Protein AF-A0A2G8LGK3-F1 (afdb_monomer_lite)

Secondary structure (DSSP, 8-state):
--HHHHHHHHHTT-TT-SSS--HHHHHHHHHHHHHHHHT-HHHHHHHTHHHHHHHH-SS--SEEEHHHHHHHGGGTT--THHHHHHHHHH--SSSSEEEHHHHHHHHHHHHHHHHHHHHHHHHHHHHHHHHHHHHHHHHHHHHHHHHHHHS-GGGTHHHHTS--

InterPro domains:
  IPR002048 EF-hand domain [PF00036] (6-26)
  IPR002048 EF-hand domain [PF13499] (50-104)
  IPR002048 EF-hand domain [PS50222] (1-36)
  IPR002048 EF-hand domain [PS50222] (78-113)
  IPR002048 EF-hand domain [SM00054] (5-33)
  IPR002048 EF-hand domain [SM00054] (48-76)
  IPR002048 EF-hand domain [SM00054] (82-110)
  IPR011992 EF-hand domain pair [SSF47473] (4-108)
  IPR018247 EF-Hand 1, calcium-binding site [PS00018] (14-26)
  IPR018247 EF-Hand 1, calcium-binding site [PS00018] (91-103)
  IPR042798 EF-hand calcium-binding domain-containing protein 9 [PTHR47065] (3-144)

Sequence (164 aa):
MSTIQIYKVFDMLDVDGSGKIDFDEFYLLACILVSLKDKEEKQFIYRHSRTVFELLDEDGSQSISASEFSAFGFLFNFHGDAVHQIFKDFDISGDQELDYKEFKMFAMACIDRQNDIDRRKRDKLERSRRQREEKQGRKEVKRLKKIDSSRNWNSLRDVTCNIL

Radius of gyration: 30.24 Å; chains: 1; bounding box: 51×35×101 Å

Structure (mmCIF, N/CA/C/O backbone):
data_AF-A0A2G8LGK3-F1
#
_entry.id   AF-A0A2G8LGK3-F1
#
loop_
_atom_site.group_PDB
_atom_site.id
_atom_site.type_symbol
_atom_site.label_atom_id
_atom_site.label_alt_id
_atom_site.label_comp_id
_atom_site.label_asym_id
_atom_site.label_entity_id
_atom_site.label_seq_id
_atom_site.pdbx_PDB_ins_code
_atom_site.Cartn_x
_atom_site.Cartn_y
_atom_site.Cartn_z
_atom_site.occupancy
_atom_site.B_iso_or_equiv
_atom_site.auth_seq_id
_atom_site.auth_comp_id
_atom_site.auth_asym_id
_atom_site.auth_atom_id
_atom_site.pdbx_PDB_model_num
ATOM 1 N N . MET A 1 1 ? -5.411 -23.179 4.099 1.00 51.38 1 MET A N 1
ATOM 2 C CA . MET A 1 1 ? -5.825 -22.204 5.124 1.00 51.38 1 MET A CA 1
ATOM 3 C C . MET A 1 1 ? -6.240 -22.981 6.355 1.00 51.38 1 MET A C 1
ATOM 5 O O . MET A 1 1 ? -6.997 -23.933 6.201 1.00 51.38 1 MET A O 1
ATOM 9 N N . SER A 1 2 ? -5.676 -22.680 7.526 1.00 62.34 2 SER A N 1
ATOM 10 C CA . SER A 1 2 ? -6.118 -23.319 8.775 1.00 62.34 2 SER A CA 1
ATOM 11 C C . SER A 1 2 ? -7.440 -22.691 9.221 1.00 62.34 2 SER A C 1
ATOM 13 O O . SER A 1 2 ? -7.697 -21.527 8.928 1.00 62.34 2 SER A O 1
ATOM 15 N N . THR A 1 3 ? -8.288 -23.433 9.929 1.00 66.50 3 THR A N 1
ATOM 16 C CA . THR A 1 3 ? -9.593 -22.954 10.430 1.00 66.50 3 THR A CA 1
ATOM 17 C C . THR A 1 3 ? -9.473 -21.655 11.234 1.00 66.50 3 THR A C 1
ATOM 19 O O . THR A 1 3 ? -10.341 -20.798 11.158 1.00 66.50 3 THR A O 1
ATOM 22 N N . ILE A 1 4 ? -8.345 -21.467 11.925 1.00 68.38 4 ILE A N 1
ATOM 23 C CA . ILE A 1 4 ? -8.010 -20.261 12.697 1.00 68.38 4 ILE A CA 1
ATOM 24 C C . ILE A 1 4 ? -7.876 -19.022 11.799 1.00 68.38 4 ILE A C 1
ATOM 26 O O . ILE A 1 4 ? -8.247 -17.930 12.206 1.00 68.38 4 ILE A O 1
ATOM 30 N N . GLN A 1 5 ? -7.359 -19.174 10.576 1.00 66.56 5 GLN A N 1
ATOM 31 C CA . GLN A 1 5 ? -7.250 -18.058 9.631 1.00 66.56 5 GLN A CA 1
ATOM 32 C C . GLN A 1 5 ? -8.619 -17.630 9.102 1.00 66.56 5 GLN A C 1
ATOM 34 O O . GLN A 1 5 ? -8.819 -16.452 8.855 1.00 66.56 5 GLN A O 1
ATOM 39 N N . ILE A 1 6 ? -9.557 -18.570 8.949 1.00 73.62 6 ILE A N 1
ATOM 40 C CA . ILE A 1 6 ? -10.908 -18.271 8.458 1.00 73.62 6 ILE A CA 1
ATOM 41 C C . ILE A 1 6 ? -11.691 -17.472 9.498 1.00 73.62 6 ILE A C 1
ATOM 43 O O . ILE A 1 6 ? -12.271 -16.458 9.137 1.00 73.62 6 ILE A O 1
ATOM 47 N N . TYR A 1 7 ? -11.666 -17.887 10.770 1.00 80.88 7 TYR A N 1
ATOM 48 C CA . TYR A 1 7 ? -12.346 -17.142 11.837 1.00 80.88 7 TYR A CA 1
ATOM 49 C C . TYR A 1 7 ? -11.748 -15.753 12.034 1.00 80.88 7 TYR A C 1
ATOM 51 O O . TYR A 1 7 ? -12.490 -14.792 12.074 1.00 80.88 7 TYR A O 1
ATOM 59 N N . LYS A 1 8 ? -10.418 -15.619 11.993 1.00 74.44 8 LYS A N 1
ATOM 60 C CA . LYS A 1 8 ? -9.777 -14.299 12.031 1.00 74.44 8 LYS A CA 1
ATOM 61 C C . LYS A 1 8 ? -10.240 -13.381 10.903 1.00 74.44 8 LYS A C 1
ATOM 63 O O . LYS A 1 8 ? -10.553 -12.235 11.155 1.00 74.44 8 LYS A O 1
ATOM 68 N N . VAL A 1 9 ? -10.286 -13.880 9.667 1.00 74.88 9 VAL A N 1
ATOM 69 C CA . VAL A 1 9 ? -10.772 -13.086 8.525 1.00 74.88 9 VAL A CA 1
ATOM 70 C C . VAL A 1 9 ? -12.256 -12.754 8.674 1.00 74.88 9 VAL A C 1
ATOM 72 O O . VAL A 1 9 ? -12.678 -11.700 8.229 1.00 74.88 9 VAL A O 1
ATOM 75 N N . PHE A 1 10 ? -13.045 -13.653 9.259 1.00 82.75 10 PHE A N 1
ATOM 76 C CA . PHE A 1 10 ? -14.459 -13.412 9.514 1.00 82.75 10 PHE A CA 1
ATOM 77 C C . PHE A 1 10 ? -14.651 -12.306 10.553 1.00 82.75 10 PHE A C 1
ATOM 79 O O . PHE A 1 10 ? -15.315 -11.327 10.249 1.00 82.75 10 PHE A O 1
ATOM 86 N N . ASP A 1 11 ? -14.010 -12.430 11.716 1.00 81.50 11 ASP A N 1
ATOM 87 C CA . ASP A 1 11 ? -14.103 -11.459 12.811 1.00 81.50 11 ASP A CA 1
ATOM 88 C C . ASP A 1 11 ? -13.613 -10.072 12.355 1.00 81.50 11 ASP A C 1
ATOM 90 O O . ASP A 1 11 ? -14.206 -9.060 12.690 1.00 81.50 11 ASP A O 1
ATOM 94 N N . MET A 1 12 ? -12.594 -10.025 11.488 1.00 74.31 12 MET A N 1
ATOM 95 C CA . MET A 1 12 ? -12.112 -8.786 10.856 1.00 74.31 12 MET A CA 1
ATOM 96 C C . MET A 1 12 ? -13.130 -8.099 9.937 1.00 74.31 12 MET A C 1
ATOM 98 O O . MET A 1 12 ? -12.975 -6.921 9.633 1.00 74.31 12 MET A O 1
ATOM 102 N N . LEU A 1 13 ? -14.076 -8.846 9.372 1.00 78.19 13 LEU A N 1
ATOM 103 C CA . LEU A 1 13 ? -15.046 -8.327 8.406 1.00 78.19 13 LEU A CA 1
ATOM 104 C C . LEU A 1 13 ? -16.412 -8.072 9.035 1.00 78.19 13 LEU A C 1
ATOM 106 O O . LEU A 1 13 ? -17.175 -7.300 8.469 1.00 78.19 13 LEU A O 1
ATOM 110 N N . ASP A 1 14 ? -16.693 -8.718 10.164 1.00 85.69 14 ASP A N 1
ATOM 111 C CA . ASP A 1 14 ? -17.848 -8.504 11.037 1.00 85.69 14 ASP A CA 1
ATOM 112 C C . ASP A 1 14 ? -17.597 -7.243 11.880 1.00 85.69 14 ASP A C 1
ATOM 11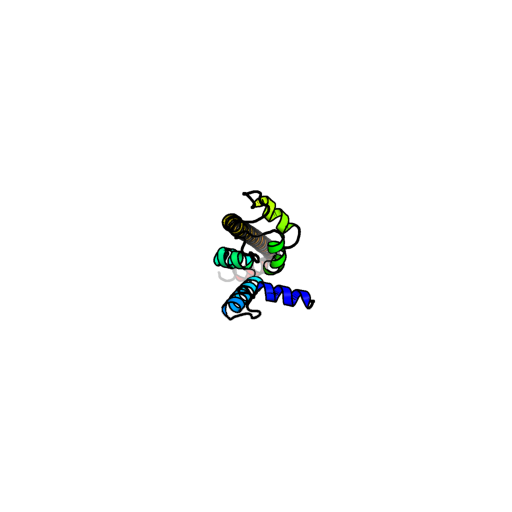4 O O . ASP A 1 14 ? -17.399 -7.307 13.092 1.00 85.69 14 ASP A O 1
ATOM 118 N N . VAL A 1 15 ? -17.523 -6.090 11.207 1.00 76.12 15 VAL A N 1
ATOM 119 C CA . VAL A 1 15 ? -17.172 -4.785 11.791 1.00 76.12 15 VAL A CA 1
ATOM 120 C C . VAL A 1 15 ? -18.142 -4.413 12.908 1.00 76.12 15 VAL A C 1
ATOM 122 O O . VAL A 1 15 ? -17.754 -3.776 13.888 1.00 76.12 15 VAL A O 1
ATOM 125 N N . ASP A 1 16 ? -19.410 -4.807 12.780 1.00 81.06 16 ASP A N 1
ATOM 126 C CA . ASP A 1 16 ? -20.425 -4.559 13.802 1.00 81.06 16 ASP A CA 1
ATOM 127 C C . ASP A 1 16 ? -20.474 -5.623 14.920 1.00 81.06 16 ASP A C 1
ATOM 129 O O . ASP A 1 16 ? -21.230 -5.469 15.888 1.00 81.06 16 ASP A O 1
ATOM 133 N N . GLY A 1 17 ? -19.661 -6.681 14.821 1.00 83.38 17 GLY A N 1
ATOM 134 C CA . GLY A 1 17 ? -19.595 -7.775 15.786 1.00 83.38 17 GLY A CA 1
ATOM 135 C C . GLY A 1 17 ? -20.890 -8.586 15.898 1.00 83.38 17 GLY A 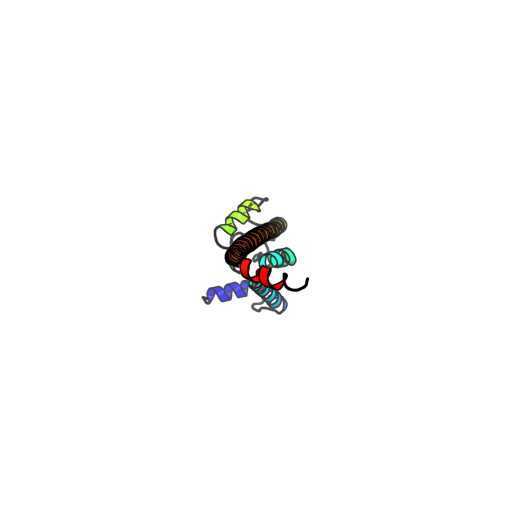C 1
ATOM 136 O O . GLY A 1 17 ? -21.158 -9.190 16.946 1.00 83.38 17 GLY A O 1
ATOM 137 N N . SER A 1 18 ? -21.747 -8.572 14.872 1.00 88.00 18 SER A N 1
ATOM 138 C CA . SER A 1 18 ? -23.036 -9.269 14.886 1.00 88.00 18 SER A CA 1
ATOM 139 C C . SER A 1 18 ? -22.914 -10.796 14.797 1.00 88.00 18 SER A C 1
ATOM 141 O O . SER A 1 18 ? -23.906 -11.521 14.986 1.00 88.00 18 SER A O 1
ATOM 143 N N . GLY A 1 19 ? -21.713 -11.305 14.523 1.00 87.38 19 GLY A N 1
ATOM 144 C CA . GLY A 1 19 ? -21.432 -12.696 14.203 1.00 87.38 19 GLY A CA 1
ATOM 145 C C . GLY A 1 19 ? -21.911 -13.077 12.803 1.00 87.38 19 GLY A C 1
ATOM 146 O O . GLY A 1 19 ? -22.135 -14.267 12.538 1.00 87.38 19 GLY A O 1
ATOM 147 N N . LYS A 1 20 ? -22.147 -12.094 11.923 1.00 89.56 20 LYS A N 1
ATOM 148 C CA . LYS A 1 20 ? -22.665 -12.275 10.564 1.00 89.56 20 LYS A CA 1
ATOM 149 C C . LYS A 1 20 ? -22.141 -11.173 9.654 1.00 89.56 20 LYS A C 1
ATOM 151 O O . LYS A 1 20 ? -22.459 -10.021 9.854 1.00 89.56 20 LYS A O 1
ATOM 156 N N . ILE A 1 21 ? -21.556 -11.575 8.530 1.00 87.38 21 ILE A N 1
ATOM 157 C CA . ILE A 1 21 ? -21.221 -10.625 7.467 1.00 87.38 21 ILE A CA 1
ATOM 158 C C . ILE A 1 21 ? -22.495 -10.123 6.783 1.00 87.38 21 ILE A C 1
ATOM 160 O O . ILE A 1 21 ? -23.190 -10.901 6.109 1.00 87.38 21 ILE A O 1
ATOM 164 N N . ASP A 1 22 ? -22.794 -8.839 6.938 1.00 89.06 22 ASP A N 1
ATOM 165 C CA . ASP A 1 22 ? -23.881 -8.175 6.233 1.00 89.06 22 ASP A CA 1
ATOM 166 C C . ASP A 1 22 ? -23.509 -7.824 4.776 1.00 89.06 22 ASP A C 1
ATOM 168 O O . ASP A 1 22 ? -22.448 -8.184 4.254 1.00 89.06 22 ASP A O 1
ATOM 172 N N . PHE A 1 23 ? -24.432 -7.194 4.044 1.00 88.56 23 PHE A N 1
ATOM 173 C CA . PHE A 1 23 ? -24.175 -6.866 2.641 1.00 88.56 23 PHE A CA 1
ATOM 174 C C . PHE A 1 23 ? -23.080 -5.807 2.471 1.00 88.56 23 PHE A C 1
ATOM 176 O O . PHE A 1 23 ? -22.313 -5.897 1.511 1.00 88.56 23 PHE A O 1
ATOM 183 N N . ASP A 1 24 ? -23.016 -4.821 3.360 1.00 85.81 24 ASP A N 1
ATOM 184 C CA . ASP A 1 24 ? -22.080 -3.705 3.263 1.00 85.81 24 ASP A CA 1
ATOM 185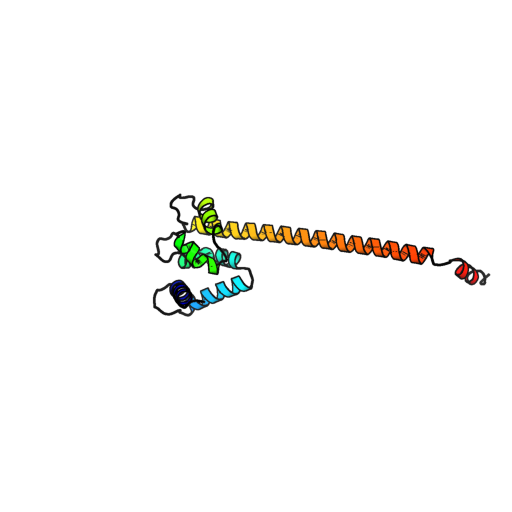 C C . ASP A 1 24 ? -20.660 -4.170 3.618 1.00 85.81 24 ASP A C 1
ATOM 187 O O . ASP A 1 24 ? -19.705 -3.868 2.894 1.00 85.81 24 ASP A O 1
ATOM 191 N N . GLU A 1 25 ? -20.531 -5.010 4.642 1.00 85.81 25 GLU A N 1
ATOM 192 C CA . GLU A 1 25 ? -19.294 -5.694 5.022 1.00 85.81 25 GLU A CA 1
ATOM 193 C C . GLU A 1 25 ? -18.799 -6.628 3.907 1.00 85.81 25 GLU A C 1
ATOM 195 O O . GLU A 1 25 ? -17.634 -6.583 3.489 1.00 85.81 25 GLU A O 1
ATOM 200 N N . PHE A 1 26 ? -19.703 -7.431 3.331 1.00 86.44 26 PHE A N 1
ATOM 201 C CA . PHE A 1 26 ? -19.378 -8.280 2.185 1.00 86.44 26 PHE A CA 1
ATOM 202 C C . PHE A 1 26 ? -18.965 -7.459 0.957 1.00 86.44 26 PHE A C 1
ATOM 204 O O . PHE A 1 26 ? -18.038 -7.833 0.230 1.00 86.44 26 PHE A O 1
ATOM 211 N N . TYR A 1 27 ? -19.649 -6.345 0.700 1.00 88.00 27 TYR A N 1
ATOM 212 C CA . TYR A 1 27 ? -19.339 -5.451 -0.408 1.00 88.00 27 TYR A CA 1
ATOM 213 C C . TYR A 1 27 ? -17.940 -4.849 -0.252 1.00 88.00 27 TYR A C 1
ATOM 215 O O . TYR A 1 27 ? -17.156 -4.872 -1.205 1.00 88.00 27 TYR A O 1
ATOM 223 N N . LEU A 1 28 ? -17.589 -4.388 0.951 1.00 83.50 28 LEU A N 1
ATOM 224 C CA . LEU A 1 28 ? -16.257 -3.871 1.250 1.00 83.50 28 LEU A CA 1
ATOM 225 C C . LEU A 1 28 ? -15.177 -4.934 1.008 1.00 83.50 28 LEU A C 1
ATOM 227 O O . LEU A 1 28 ? -14.192 -4.661 0.313 1.00 83.50 28 LEU A O 1
ATOM 231 N N . LEU A 1 29 ? -15.392 -6.164 1.489 1.00 82.88 29 LEU A N 1
ATOM 232 C CA . LEU A 1 29 ? -14.501 -7.293 1.212 1.00 82.88 29 LEU A CA 1
ATOM 233 C C . LEU A 1 29 ? -14.331 -7.520 -0.292 1.00 82.88 29 LEU A C 1
ATOM 235 O O . LEU A 1 29 ? -13.210 -7.657 -0.788 1.00 82.88 29 LEU A O 1
ATOM 239 N N . ALA A 1 30 ? -15.438 -7.574 -1.032 1.00 86.94 30 ALA A N 1
ATOM 240 C CA . ALA A 1 30 ? -15.410 -7.793 -2.470 1.00 86.94 30 ALA A CA 1
ATOM 241 C C . ALA A 1 30 ? -14.602 -6.696 -3.178 1.00 86.94 30 ALA A C 1
ATOM 243 O O . ALA A 1 30 ? -13.781 -7.002 -4.047 1.00 86.94 30 ALA A O 1
ATOM 244 N N . CYS A 1 31 ? -14.760 -5.435 -2.768 1.00 88.25 31 CYS A N 1
ATOM 245 C CA . CYS A 1 31 ? -13.969 -4.323 -3.281 1.00 88.25 31 CYS A CA 1
ATOM 246 C C . CYS A 1 31 ? -12.468 -4.476 -2.989 1.00 88.25 31 CYS A C 1
ATOM 248 O O . CYS A 1 31 ? -11.653 -4.254 -3.892 1.00 88.25 31 CYS A O 1
ATOM 250 N N . ILE A 1 32 ? -12.089 -4.899 -1.779 1.00 83.62 32 ILE A N 1
ATOM 251 C CA . ILE A 1 32 ? -10.685 -5.152 -1.409 1.00 83.62 32 ILE A CA 1
ATOM 252 C C . ILE A 1 32 ? -10.101 -6.276 -2.275 1.00 83.62 32 ILE A C 1
ATOM 254 O O . ILE A 1 32 ? -9.031 -6.119 -2.866 1.00 83.62 32 ILE A O 1
ATOM 258 N N . LEU A 1 33 ? -10.823 -7.390 -2.423 1.00 84.38 33 LEU A N 1
ATOM 259 C CA . LEU A 1 33 ? -10.378 -8.547 -3.206 1.00 84.38 33 LEU A CA 1
ATOM 260 C C . LEU A 1 33 ? -10.239 -8.234 -4.700 1.00 84.38 33 LEU A C 1
ATOM 262 O O . LEU A 1 33 ? -9.273 -8.666 -5.335 1.00 84.38 33 LEU A O 1
ATOM 266 N N . VAL A 1 34 ? -11.179 -7.476 -5.270 1.00 89.00 34 VAL A N 1
ATOM 267 C CA . VAL A 1 34 ? -11.082 -6.995 -6.656 1.00 89.00 34 VAL A CA 1
ATOM 268 C C . VAL A 1 34 ? -9.864 -6.086 -6.810 1.00 89.00 34 VAL A C 1
ATOM 270 O O . VAL A 1 34 ? -9.071 -6.287 -7.727 1.00 89.00 34 VAL A O 1
ATOM 273 N N . SER A 1 35 ? -9.649 -5.165 -5.869 1.00 88.12 35 SER A N 1
ATOM 274 C CA . SER A 1 35 ? -8.495 -4.261 -5.892 1.00 88.12 35 SER A CA 1
ATOM 275 C C . SER A 1 35 ? -7.168 -5.020 -5.819 1.00 88.12 35 SER A C 1
ATOM 277 O O . SER A 1 35 ? -6.249 -4.713 -6.573 1.00 88.12 35 SER A O 1
ATOM 279 N N . LEU A 1 36 ? -7.073 -6.067 -4.994 1.00 84.62 36 LEU A N 1
ATOM 280 C CA . LEU A 1 36 ? -5.899 -6.947 -4.938 1.00 84.62 36 LEU A CA 1
ATOM 281 C C . LEU A 1 36 ? -5.662 -7.703 -6.247 1.00 84.62 36 LEU A C 1
ATOM 283 O O . LEU A 1 36 ? -4.525 -7.816 -6.711 1.00 84.62 36 LEU A O 1
ATOM 287 N N . LYS A 1 37 ? -6.730 -8.234 -6.851 1.00 86.19 37 LYS A N 1
ATOM 288 C CA . LYS A 1 37 ? -6.649 -8.953 -8.127 1.00 86.19 37 LYS A CA 1
ATOM 289 C C . LYS A 1 37 ? -6.135 -8.042 -9.243 1.00 86.19 37 LYS A C 1
ATOM 291 O O . LYS A 1 37 ? -5.290 -8.467 -10.036 1.00 86.19 37 LYS A O 1
ATOM 296 N N . ASP A 1 38 ? -6.610 -6.803 -9.263 1.00 89.38 38 ASP A N 1
ATOM 297 C CA . ASP A 1 38 ? -6.257 -5.807 -10.273 1.00 89.38 38 ASP A CA 1
ATOM 298 C C . ASP A 1 38 ? -4.947 -5.061 -9.949 1.00 89.38 38 ASP A C 1
ATOM 300 O O . ASP A 1 38 ? -4.434 -4.336 -10.799 1.00 89.38 38 ASP A O 1
ATOM 304 N N . LYS A 1 39 ? -4.337 -5.326 -8.780 1.00 85.50 39 LYS A N 1
ATOM 305 C CA . LYS A 1 39 ? -3.112 -4.678 -8.260 1.00 85.50 39 LYS A CA 1
ATOM 306 C C . LYS A 1 39 ? -3.271 -3.179 -7.995 1.00 85.50 39 LYS A C 1
ATOM 308 O O . LYS A 1 39 ? -2.326 -2.400 -8.127 1.00 85.50 39 LYS A O 1
ATOM 313 N N . GLU A 1 40 ? -4.483 -2.795 -7.624 1.00 87.31 40 GLU A N 1
ATOM 314 C CA . GLU A 1 40 ? -4.907 -1.437 -7.302 1.00 87.31 40 GLU A CA 1
ATOM 315 C C . GLU A 1 40 ? -5.172 -1.281 -5.792 1.00 87.31 40 GLU A C 1
ATOM 317 O O . GLU A 1 40 ? -5.789 -0.306 -5.364 1.00 87.31 40 GLU A O 1
ATOM 322 N N . GLU A 1 41 ? -4.689 -2.209 -4.952 1.00 85.44 41 GLU A N 1
ATOM 323 C CA . GLU A 1 41 ? -4.938 -2.210 -3.505 1.00 85.44 41 GLU A CA 1
ATOM 324 C C . GLU A 1 41 ? -4.520 -0.892 -2.840 1.00 85.44 41 GLU A C 1
ATOM 326 O O . GLU A 1 41 ? -5.255 -0.334 -2.032 1.00 85.44 41 GLU A O 1
ATOM 331 N N . LYS A 1 42 ? -3.392 -0.313 -3.262 1.00 86.81 42 LYS A N 1
ATOM 332 C CA . LYS A 1 42 ? -2.903 0.972 -2.736 1.00 86.81 42 LYS A CA 1
ATOM 333 C C . LYS A 1 42 ? -3.829 2.136 -3.094 1.00 86.81 42 LYS A C 1
ATOM 335 O O . LYS A 1 42 ? -4.047 3.024 -2.275 1.00 86.81 42 LYS A O 1
ATOM 340 N N . GLN A 1 43 ? -4.384 2.126 -4.309 1.00 87.88 43 GLN A N 1
ATOM 341 C CA . GLN A 1 43 ? -5.346 3.136 -4.757 1.00 87.88 43 GLN A CA 1
ATOM 342 C C . GLN A 1 43 ? -6.667 3.014 -4.004 1.00 87.88 43 GLN A C 1
ATOM 344 O O . GLN A 1 43 ? -7.277 4.027 -3.658 1.00 87.88 43 GLN A O 1
ATOM 349 N N . PHE A 1 44 ? -7.092 1.781 -3.733 1.00 89.19 44 PHE A N 1
ATOM 350 C CA . PHE A 1 44 ? -8.269 1.506 -2.927 1.00 89.19 44 PHE A CA 1
ATOM 351 C C . PHE A 1 44 ? -8.103 2.027 -1.496 1.00 89.19 44 PHE A C 1
ATOM 353 O O . PHE A 1 44 ? -8.931 2.823 -1.057 1.00 89.19 44 PHE A O 1
ATOM 360 N N . ILE A 1 45 ? -6.998 1.677 -0.823 1.00 88.31 45 ILE A N 1
ATOM 361 C CA . ILE A 1 45 ? -6.689 2.142 0.540 1.00 88.31 45 ILE A CA 1
ATOM 362 C C . ILE A 1 45 ? -6.730 3.664 0.621 1.00 88.31 45 ILE A C 1
ATOM 364 O O . ILE A 1 45 ? -7.305 4.212 1.545 1.00 88.31 45 ILE A O 1
ATOM 368 N N . TYR A 1 46 ? -6.163 4.378 -0.347 1.00 89.94 46 TYR A N 1
ATOM 369 C CA . TYR A 1 46 ? -6.189 5.838 -0.321 1.00 89.94 46 TYR A CA 1
ATOM 370 C C . TYR A 1 46 ? -7.577 6.436 -0.558 1.00 89.94 46 TYR A C 1
ATOM 372 O O . TYR A 1 46 ? -7.973 7.367 0.142 1.00 89.94 46 TYR A O 1
ATOM 380 N N . ARG A 1 47 ? -8.324 5.928 -1.549 1.00 89.56 47 ARG A N 1
ATOM 381 C CA . ARG A 1 47 ? -9.668 6.442 -1.865 1.00 89.56 47 ARG A CA 1
ATOM 382 C C . ARG A 1 47 ? -10.659 6.176 -0.740 1.00 89.56 47 ARG A C 1
ATOM 384 O O . ARG A 1 47 ? -11.515 7.016 -0.479 1.00 89.56 47 ARG A O 1
ATOM 391 N N . HIS A 1 48 ? -10.514 5.035 -0.082 1.00 89.38 48 HIS A N 1
ATOM 392 C CA . HIS A 1 48 ? -11.360 4.584 1.015 1.00 89.38 48 HIS A CA 1
ATOM 393 C C . HIS A 1 48 ? -10.612 4.632 2.348 1.00 89.38 48 HIS A C 1
ATOM 395 O O . HIS A 1 48 ? -10.886 3.829 3.232 1.00 89.38 48 HIS A O 1
ATOM 401 N N . SER A 1 49 ? -9.682 5.584 2.514 1.00 90.50 49 SER A N 1
ATOM 402 C CA . SER A 1 49 ? -8.765 5.614 3.664 1.00 90.50 49 SER A CA 1
ATOM 403 C C . SER A 1 49 ? -9.480 5.624 4.996 1.00 90.50 49 SER A C 1
ATOM 405 O O . SER A 1 49 ? -8.993 5.033 5.943 1.00 90.50 49 SER A O 1
ATOM 407 N N . ARG A 1 50 ? -10.640 6.277 5.072 1.00 90.44 50 ARG A N 1
ATOM 408 C CA . ARG A 1 50 ? -11.438 6.304 6.294 1.00 90.44 50 ARG A CA 1
ATOM 409 C C . ARG A 1 50 ? -12.068 4.950 6.608 1.00 90.44 50 ARG A C 1
ATOM 411 O O . ARG A 1 50 ? -11.912 4.469 7.714 1.00 90.44 50 ARG A O 1
ATOM 418 N N . THR A 1 51 ? -12.712 4.331 5.625 1.00 88.00 51 THR A N 1
ATOM 419 C CA . THR A 1 51 ? -13.324 3.008 5.790 1.00 88.00 51 THR A CA 1
ATOM 420 C C . THR A 1 51 ? -12.274 1.945 6.092 1.00 88.00 51 THR A C 1
ATOM 422 O O . THR A 1 51 ? -12.496 1.089 6.930 1.00 88.00 51 THR A O 1
ATOM 425 N N . VAL A 1 52 ? -11.109 2.008 5.439 1.00 87.81 52 VAL A N 1
ATOM 426 C CA . VAL A 1 52 ? -10.002 1.091 5.738 1.00 87.81 52 VAL A CA 1
ATOM 427 C C . VAL A 1 52 ? -9.419 1.367 7.121 1.00 87.81 52 VAL A C 1
ATOM 429 O O . VAL A 1 52 ? -9.070 0.422 7.804 1.00 87.81 52 VAL A O 1
ATOM 432 N N . PHE A 1 53 ? -9.327 2.627 7.547 1.00 90.38 53 PHE A N 1
ATOM 433 C CA . PHE A 1 53 ? -8.875 2.963 8.896 1.00 90.38 53 PHE A CA 1
ATOM 434 C C . PHE A 1 53 ? -9.805 2.376 9.963 1.00 90.38 53 PHE A C 1
ATOM 436 O O . PHE A 1 53 ? -9.340 1.675 10.847 1.00 90.38 53 PHE A O 1
ATOM 443 N N . GLU A 1 54 ? -11.112 2.594 9.818 1.00 87.62 54 GLU A N 1
ATOM 444 C CA . GLU A 1 54 ? -12.141 2.057 10.721 1.00 87.62 54 GLU A CA 1
ATOM 445 C C . GLU A 1 54 ? -12.186 0.517 10.693 1.00 87.62 54 GLU A C 1
ATOM 447 O O . GLU A 1 54 ? -12.506 -0.098 11.696 1.00 87.62 54 GLU A O 1
ATOM 452 N N . LEU A 1 55 ? -11.829 -0.112 9.568 1.00 85.12 55 LEU A N 1
ATOM 453 C CA . LEU A 1 55 ? -11.686 -1.569 9.469 1.00 85.12 55 LEU A CA 1
ATOM 454 C C . LEU A 1 55 ? -10.441 -2.095 10.205 1.00 85.12 55 LEU A C 1
ATOM 456 O O . LEU A 1 55 ? -10.437 -3.237 10.643 1.00 85.12 55 LEU A O 1
ATOM 460 N N . LEU A 1 56 ? -9.361 -1.307 10.261 1.00 86.38 56 LEU A N 1
ATOM 461 C CA . LEU A 1 56 ? -8.098 -1.695 10.898 1.00 86.38 56 LEU A CA 1
ATOM 462 C C . LEU A 1 56 ? -8.123 -1.499 12.419 1.00 86.38 56 LEU A C 1
ATOM 464 O O . LEU A 1 56 ? -7.467 -2.262 13.116 1.00 86.38 56 LEU A O 1
ATOM 468 N N . ASP A 1 57 ? -8.829 -0.474 12.890 1.00 89.38 57 ASP A N 1
ATOM 469 C CA . ASP A 1 57 ? -9.010 -0.117 14.301 1.00 89.38 57 ASP A CA 1
ATOM 470 C C . ASP A 1 57 ? -10.066 -1.036 14.945 1.00 89.38 57 ASP A C 1
ATOM 472 O O . ASP A 1 57 ? -11.255 -0.717 14.984 1.00 89.38 57 ASP A O 1
ATOM 476 N N . GLU A 1 58 ? -9.637 -2.226 15.377 1.00 82.56 58 GLU A N 1
ATOM 477 C CA . GLU A 1 58 ? -10.523 -3.280 15.895 1.00 82.56 58 GLU A CA 1
ATOM 478 C C . GLU A 1 58 ? -11.044 -2.925 17.295 1.00 82.56 58 GLU A C 1
ATOM 480 O O . GLU A 1 58 ? -12.175 -3.263 17.652 1.00 82.56 58 GLU A O 1
ATOM 485 N N . ASP A 1 59 ? -10.228 -2.238 18.097 1.00 86.06 59 ASP A N 1
ATOM 486 C CA . ASP A 1 59 ? -10.584 -1.858 19.464 1.00 86.06 59 ASP A CA 1
ATOM 487 C C . ASP A 1 59 ? -11.290 -0.492 19.580 1.00 86.06 59 ASP A C 1
ATOM 489 O O . ASP A 1 59 ? -11.807 -0.151 20.653 1.00 86.06 59 ASP A O 1
ATOM 493 N N . GLY A 1 60 ? -11.388 0.259 18.478 1.00 86.81 60 GLY A N 1
ATOM 494 C CA . GLY A 1 60 ? -12.053 1.559 18.408 1.00 86.81 60 GLY A CA 1
ATOM 495 C C . GLY A 1 60 ? -11.277 2.676 19.112 1.00 86.81 60 GLY A C 1
ATOM 496 O O . GLY A 1 60 ? -11.883 3.663 19.558 1.00 86.81 60 GLY A O 1
ATOM 497 N N . SER A 1 61 ? -9.961 2.523 19.253 1.00 90.62 61 SER A N 1
ATO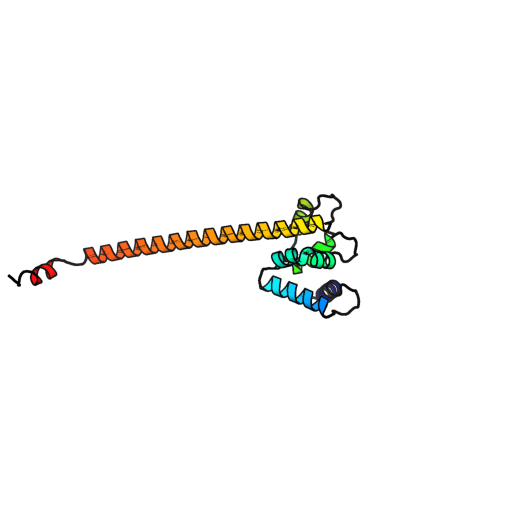M 498 C CA . SER A 1 61 ? -9.047 3.482 19.884 1.00 90.62 61 SER A CA 1
ATOM 499 C C . SER A 1 61 ? -8.876 4.781 19.090 1.00 90.62 61 SER A C 1
ATOM 501 O O . SER A 1 61 ? -8.444 5.787 19.659 1.00 90.62 61 SER A O 1
ATOM 503 N N . GLN A 1 62 ? -9.310 4.818 17.824 1.00 92.25 62 GLN A N 1
ATOM 504 C CA . GLN A 1 62 ? -9.043 5.884 16.847 1.00 92.25 62 GLN A CA 1
ATOM 505 C C . GLN A 1 62 ? -7.570 5.997 16.453 1.00 92.25 62 GLN A C 1
ATOM 507 O O . GLN A 1 62 ? -7.134 7.035 15.933 1.00 92.25 62 GLN A O 1
ATOM 512 N N . SER A 1 63 ? -6.827 4.920 16.649 1.00 93.62 63 SER A N 1
ATOM 513 C CA . SER A 1 63 ? -5.447 4.740 16.239 1.00 93.62 63 SER A CA 1
ATOM 514 C C . SER A 1 63 ? -5.264 3.292 15.789 1.00 93.62 63 SER A C 1
ATOM 516 O O . SER A 1 63 ? -6.066 2.423 16.094 1.00 93.62 63 SER A O 1
ATOM 518 N N . ILE A 1 64 ? -4.258 3.034 14.957 1.00 91.88 64 ILE A N 1
ATOM 519 C CA . ILE A 1 64 ? -3.971 1.677 14.486 1.00 91.88 64 ILE A CA 1
ATOM 520 C C . ILE A 1 64 ? -2.659 1.229 15.103 1.00 91.88 64 ILE A C 1
ATOM 522 O O . ILE A 1 64 ? -1.593 1.751 14.766 1.00 91.88 64 ILE A O 1
ATOM 526 N N . SER A 1 65 ? -2.724 0.216 15.953 1.00 91.06 65 SER A N 1
ATOM 527 C CA . SER A 1 65 ? -1.552 -0.414 16.546 1.00 91.06 65 SER A CA 1
ATOM 528 C C . SER A 1 65 ? -0.774 -1.259 15.530 1.00 91.06 65 SER A C 1
ATOM 530 O O . SER A 1 65 ? -1.284 -1.727 14.506 1.00 91.06 65 SER A O 1
ATOM 532 N N . ALA A 1 66 ? 0.496 -1.545 15.828 1.00 87.69 66 ALA A N 1
ATOM 533 C CA . ALA A 1 66 ? 1.305 -2.442 14.999 1.00 87.69 66 ALA A CA 1
ATOM 534 C C . ALA A 1 66 ? 0.723 -3.869 14.911 1.00 87.69 66 ALA A C 1
ATOM 536 O O . ALA A 1 66 ? 0.904 -4.552 13.896 1.00 87.69 66 ALA A O 1
ATOM 537 N N . SER A 1 67 ? 0.035 -4.329 15.963 1.00 85.69 67 SER A N 1
ATOM 538 C CA . SER A 1 67 ? -0.675 -5.612 15.986 1.00 85.69 67 SER A CA 1
ATOM 539 C C . SER A 1 67 ? -1.825 -5.637 14.993 1.00 85.69 67 SER A C 1
ATOM 541 O O . SER A 1 67 ? -1.886 -6.562 14.182 1.00 85.69 67 SER A O 1
ATOM 543 N N . GLU A 1 68 ? -2.677 -4.617 15.026 1.00 87.19 68 GLU A N 1
ATOM 544 C CA . GLU A 1 68 ? -3.808 -4.466 14.113 1.00 87.19 68 GLU A CA 1
ATOM 545 C C . GLU A 1 68 ? -3.305 -4.340 12.681 1.00 87.19 68 GLU A C 1
ATOM 547 O O . GLU A 1 68 ? -3.615 -5.163 11.824 1.00 87.19 68 GLU A O 1
ATOM 552 N N . PHE A 1 69 ? -2.372 -3.426 12.425 1.00 86.50 69 PHE A N 1
ATOM 553 C CA . PHE A 1 69 ? -1.811 -3.257 11.089 1.00 86.50 69 PHE A CA 1
ATOM 554 C C . PHE A 1 69 ? -1.217 -4.559 10.518 1.00 86.50 69 PHE A C 1
ATOM 556 O O . PHE A 1 69 ? -1.380 -4.874 9.337 1.00 86.50 69 PHE A O 1
ATOM 563 N N . SER A 1 70 ? -0.533 -5.350 11.352 1.00 82.81 70 SER A N 1
ATOM 564 C CA . SER A 1 70 ? 0.023 -6.651 10.964 1.00 82.81 70 SER A CA 1
ATOM 565 C C . SER A 1 70 ? -1.061 -7.705 10.725 1.00 82.81 70 SER A C 1
ATOM 567 O O . SER A 1 70 ? -0.952 -8.496 9.781 1.00 82.81 70 SER A O 1
ATOM 569 N N . ALA A 1 71 ? -2.126 -7.699 11.532 1.00 78.62 71 ALA A N 1
ATOM 570 C CA . ALA A 1 71 ? -3.253 -8.615 11.399 1.00 78.62 71 ALA A CA 1
ATOM 571 C C . ALA A 1 71 ? -3.920 -8.485 10.026 1.00 78.62 71 ALA A C 1
ATOM 573 O O . ALA A 1 71 ? -4.212 -9.505 9.408 1.00 78.62 71 ALA A O 1
ATOM 574 N N . PHE A 1 72 ? -4.044 -7.264 9.505 1.00 75.12 72 PHE A N 1
ATOM 575 C CA . PHE A 1 72 ? -4.625 -6.978 8.190 1.00 75.12 72 PHE A CA 1
ATOM 576 C C . PHE A 1 72 ? -3.586 -6.832 7.069 1.00 75.12 72 PHE A C 1
ATOM 578 O O . PHE A 1 72 ? -3.942 -6.679 5.897 1.00 75.12 72 PHE A O 1
ATOM 585 N N . GLY A 1 73 ? -2.291 -6.930 7.382 1.00 75.31 73 GLY A N 1
ATOM 586 C CA . GLY A 1 73 ? -1.209 -6.768 6.411 1.00 75.31 73 GLY A CA 1
ATOM 587 C C . GLY A 1 73 ? -1.343 -7.698 5.199 1.00 75.31 73 GLY A C 1
ATOM 588 O O . GLY A 1 73 ? -1.051 -7.299 4.070 1.00 75.31 73 GLY A O 1
ATOM 589 N N . PHE A 1 74 ? -1.899 -8.902 5.380 1.00 73.81 74 PHE A N 1
ATOM 590 C CA . PHE A 1 74 ? -2.138 -9.841 4.279 1.00 73.81 74 PHE A CA 1
ATOM 591 C C . PHE A 1 74 ? -3.168 -9.337 3.249 1.00 73.81 74 PHE A C 1
ATOM 593 O O . PHE A 1 74 ? -3.012 -9.634 2.063 1.00 73.81 74 PHE A O 1
ATOM 600 N N . LEU A 1 75 ? -4.179 -8.556 3.660 1.00 71.06 75 LEU A N 1
ATOM 601 C CA . LEU A 1 75 ? -5.196 -7.986 2.759 1.00 71.06 75 LEU A CA 1
ATOM 602 C C . LEU A 1 75 ? -4.636 -6.887 1.868 1.00 71.06 75 LEU A C 1
ATOM 604 O O . LEU A 1 75 ? -5.209 -6.582 0.831 1.00 71.06 75 LEU A O 1
ATOM 608 N N . PHE A 1 76 ? -3.518 -6.291 2.256 1.00 69.75 76 PHE A N 1
ATOM 609 C CA . PHE A 1 76 ? -2.917 -5.179 1.527 1.00 69.75 76 PHE A CA 1
ATOM 610 C C . PHE A 1 76 ? -1.492 -5.490 1.062 1.00 69.75 76 PHE A C 1
ATOM 612 O O . PHE A 1 76 ? -0.781 -4.624 0.553 1.00 69.75 76 PHE A O 1
ATOM 619 N N . ASN A 1 77 ? -1.087 -6.756 1.192 1.00 72.06 77 ASN A N 1
ATOM 620 C CA . ASN A 1 77 ? 0.236 -7.263 0.857 1.00 72.06 77 ASN A CA 1
ATOM 621 C C . ASN A 1 77 ? 1.392 -6.589 1.635 1.00 72.06 77 ASN A C 1
ATOM 623 O O . ASN A 1 77 ? 2.536 -6.569 1.172 1.00 72.06 77 ASN A O 1
ATOM 627 N N . PHE A 1 78 ? 1.122 -6.085 2.838 1.00 71.38 78 PHE A N 1
ATOM 628 C CA . PHE A 1 78 ? 2.128 -5.623 3.791 1.00 71.38 78 PHE A CA 1
ATOM 629 C C . PHE A 1 78 ? 2.575 -6.797 4.667 1.00 71.38 78 PHE A C 1
ATOM 631 O O . PHE A 1 78 ? 1.776 -7.400 5.374 1.00 71.38 78 PHE A O 1
ATOM 638 N N . HIS A 1 79 ? 3.858 -7.155 4.602 1.00 67.94 79 HIS A N 1
ATOM 639 C CA . HIS A 1 79 ? 4.399 -8.295 5.344 1.00 67.94 79 HIS A CA 1
ATOM 640 C C . HIS A 1 79 ? 5.727 -7.937 6.020 1.00 67.94 79 HIS A C 1
ATOM 642 O O . HIS A 1 79 ? 6.561 -7.240 5.436 1.00 67.94 79 HIS A O 1
ATOM 648 N N . GLY A 1 80 ? 5.939 -8.487 7.220 1.00 69.25 80 GLY A N 1
ATOM 649 C CA . GLY A 1 80 ? 7.224 -8.476 7.925 1.00 69.25 80 GLY A CA 1
ATOM 650 C C . GLY A 1 80 ? 7.740 -7.073 8.252 1.00 69.25 80 GLY A C 1
ATOM 651 O O . GLY A 1 80 ? 6.986 -6.209 8.694 1.00 69.25 80 GLY A O 1
ATOM 652 N N . ASP A 1 81 ? 9.031 -6.849 7.998 1.00 75.12 81 ASP A N 1
ATOM 653 C CA . ASP A 1 81 ? 9.762 -5.620 8.351 1.00 75.12 81 ASP A CA 1
ATOM 654 C C . ASP A 1 81 ? 9.181 -4.339 7.731 1.00 75.12 81 ASP A C 1
ATOM 656 O O . ASP A 1 81 ? 9.475 -3.239 8.200 1.00 75.12 81 ASP A O 1
ATOM 660 N N . ALA A 1 82 ? 8.350 -4.460 6.688 1.00 77.06 82 ALA A N 1
ATOM 661 C CA . ALA A 1 82 ? 7.677 -3.320 6.078 1.00 77.06 82 ALA A CA 1
ATOM 662 C C . ALA A 1 82 ? 6.768 -2.596 7.079 1.00 77.06 82 ALA A C 1
ATOM 664 O O . ALA A 1 82 ? 6.766 -1.371 7.092 1.00 77.06 82 ALA A O 1
ATOM 665 N N . VAL A 1 83 ? 6.061 -3.338 7.941 1.00 79.00 83 VAL A N 1
ATOM 666 C CA . VAL A 1 83 ? 5.202 -2.752 8.981 1.00 79.00 83 VAL A CA 1
ATOM 667 C C . VAL A 1 83 ? 6.052 -1.908 9.924 1.00 79.00 83 VAL A C 1
ATOM 669 O O . VAL A 1 83 ? 5.793 -0.727 10.092 1.00 79.00 83 VAL A O 1
ATOM 672 N N . HIS A 1 84 ? 7.151 -2.451 10.444 1.00 81.88 84 HIS A N 1
ATOM 673 C CA . HIS A 1 84 ? 8.003 -1.715 11.378 1.00 81.88 84 HIS A CA 1
ATOM 674 C C . HIS A 1 84 ? 8.616 -0.436 10.774 1.00 81.88 84 HIS A C 1
ATOM 676 O O . HIS A 1 84 ? 8.723 0.579 11.458 1.00 81.88 84 HIS A O 1
ATOM 682 N N . GLN A 1 85 ? 8.987 -0.456 9.488 1.00 83.88 85 GLN A N 1
ATOM 683 C CA . GLN A 1 85 ? 9.461 0.749 8.793 1.00 83.88 85 GLN A CA 1
ATOM 684 C C . GLN A 1 85 ? 8.352 1.790 8.613 1.00 83.88 85 GLN A C 1
ATOM 686 O O . GLN A 1 85 ? 8.629 2.977 8.719 1.00 83.88 85 GLN A O 1
ATOM 691 N N . ILE A 1 86 ? 7.109 1.362 8.368 1.00 84.94 86 ILE A N 1
ATOM 692 C CA . ILE A 1 86 ? 5.969 2.278 8.243 1.00 84.94 86 ILE A CA 1
ATOM 693 C C . ILE A 1 86 ? 5.770 3.044 9.545 1.00 84.94 86 ILE A C 1
ATOM 695 O O . ILE A 1 86 ? 5.768 4.268 9.520 1.00 84.94 86 ILE A O 1
ATOM 699 N N . PHE A 1 87 ? 5.672 2.344 10.674 1.00 87.38 87 PHE A N 1
ATOM 700 C CA . PHE A 1 87 ? 5.504 3.011 11.965 1.00 87.38 87 PHE A CA 1
ATOM 701 C C . PHE A 1 87 ? 6.676 3.959 12.229 1.00 87.38 87 PHE A C 1
ATOM 703 O O . PHE A 1 87 ? 6.466 5.122 12.514 1.00 87.38 87 PHE A O 1
ATOM 710 N N . LYS A 1 88 ? 7.918 3.543 11.969 1.00 87.62 88 LYS A N 1
ATOM 711 C CA . LYS A 1 88 ? 9.082 4.425 12.134 1.00 87.62 88 LYS A CA 1
ATOM 712 C C . LYS A 1 88 ? 9.045 5.709 11.284 1.00 87.62 88 LYS A C 1
ATOM 714 O O . LYS A 1 88 ? 9.578 6.730 11.716 1.00 87.62 88 LYS A O 1
ATOM 719 N N . ASP A 1 89 ? 8.508 5.639 10.070 1.00 88.00 89 ASP A N 1
ATOM 720 C CA . ASP A 1 89 ? 8.511 6.757 9.122 1.00 88.00 89 ASP A CA 1
ATOM 721 C C . ASP A 1 89 ? 7.282 7.676 9.273 1.00 88.00 89 ASP A C 1
ATOM 723 O O . ASP A 1 89 ? 7.353 8.842 8.875 1.00 88.00 89 ASP A O 1
ATOM 727 N N . PHE A 1 90 ? 6.164 7.160 9.800 1.00 90.50 90 PHE A N 1
ATOM 728 C CA . PHE A 1 90 ? 4.864 7.845 9.797 1.00 90.50 90 PHE A CA 1
ATOM 729 C C . PHE A 1 90 ? 4.245 8.083 11.179 1.00 90.50 90 PHE A C 1
ATOM 731 O O . PHE A 1 90 ? 3.376 8.945 11.254 1.00 90.50 90 PHE A O 1
ATOM 738 N N . ASP A 1 91 ? 4.691 7.394 12.233 1.00 91.50 91 ASP A N 1
ATOM 739 C CA . ASP A 1 91 ? 4.347 7.707 13.629 1.00 91.50 91 ASP A CA 1
ATOM 740 C C . ASP A 1 91 ? 5.093 8.990 14.044 1.00 91.50 91 ASP A C 1
ATOM 742 O O . ASP A 1 91 ? 6.280 8.981 14.388 1.00 91.50 91 ASP A O 1
ATOM 746 N N . ILE A 1 92 ? 4.419 10.131 13.899 1.00 90.81 92 ILE A N 1
ATOM 747 C CA . ILE A 1 92 ? 4.952 11.459 14.222 1.00 90.81 92 ILE A CA 1
ATOM 748 C C . ILE A 1 92 ? 4.698 11.767 15.700 1.00 90.81 92 ILE A C 1
ATOM 750 O O . ILE A 1 92 ? 5.493 12.481 16.322 1.00 90.81 92 ILE A O 1
ATOM 754 N N . SER A 1 93 ? 3.591 11.263 16.246 1.00 89.88 93 SER A N 1
ATOM 755 C CA . SER A 1 93 ? 3.207 11.414 17.649 1.00 89.88 93 SER A CA 1
ATOM 756 C C . SER A 1 93 ? 4.196 10.709 18.598 1.00 89.88 93 SER A C 1
ATOM 758 O O . SER A 1 93 ? 4.471 11.218 19.690 1.00 89.88 93 SER A O 1
ATOM 760 N N . GLY A 1 94 ? 4.792 9.599 18.153 1.00 88.25 94 GLY A N 1
ATOM 761 C CA . GLY A 1 94 ? 5.696 8.734 18.902 1.00 88.25 94 GLY A CA 1
ATOM 762 C C . GLY A 1 94 ? 4.983 7.772 19.856 1.00 88.25 94 GLY A C 1
ATOM 763 O O . GLY A 1 94 ? 5.619 7.295 20.804 1.00 88.25 94 GLY A O 1
ATOM 764 N N . ASP A 1 95 ? 3.685 7.527 19.661 1.00 90.88 95 ASP A N 1
ATOM 765 C CA . ASP A 1 95 ? 2.877 6.638 20.505 1.00 90.88 95 ASP A CA 1
ATOM 766 C C . ASP A 1 95 ? 2.906 5.166 20.060 1.00 90.88 95 ASP A C 1
ATOM 768 O O . ASP A 1 95 ? 2.377 4.309 20.767 1.00 90.88 95 ASP A O 1
ATOM 772 N N . GLN A 1 96 ? 3.645 4.849 18.990 1.00 88.88 96 GLN A N 1
ATOM 773 C CA . GLN A 1 96 ? 3.731 3.525 18.358 1.00 88.88 96 GLN A CA 1
ATOM 774 C C . GLN A 1 96 ? 2.418 3.056 17.730 1.00 88.88 96 GLN A C 1
ATOM 776 O O . GLN A 1 96 ? 2.272 1.869 17.409 1.00 88.88 96 GLN A O 1
ATOM 781 N N . GLU A 1 97 ? 1.501 3.985 17.498 1.00 93.12 97 GLU A N 1
ATOM 782 C CA . GLU A 1 97 ? 0.256 3.775 16.789 1.00 93.12 97 GLU A CA 1
ATOM 783 C C . GLU A 1 97 ? 0.198 4.731 15.589 1.00 93.12 97 GLU A C 1
ATOM 785 O O . GLU A 1 97 ? 1.093 5.544 15.364 1.00 93.12 97 GLU A O 1
ATOM 790 N N . LEU A 1 98 ? -0.791 4.553 14.717 1.00 93.44 98 LEU A N 1
ATOM 791 C CA . LEU A 1 98 ? -1.029 5.477 13.612 1.00 93.44 98 LEU A CA 1
ATOM 792 C C . LEU A 1 98 ? -2.398 6.104 13.783 1.00 93.44 98 LEU A C 1
ATOM 794 O O . LEU A 1 98 ? -3.411 5.421 13.623 1.00 93.44 98 LEU A O 1
ATOM 798 N N . ASP A 1 99 ? -2.438 7.408 14.031 1.00 94.88 99 ASP A N 1
ATOM 799 C CA . ASP A 1 99 ? -3.687 8.152 13.964 1.00 94.88 99 ASP A CA 1
ATOM 800 C C . ASP A 1 99 ? -4.197 8.244 12.510 1.00 94.88 99 ASP A C 1
ATOM 802 O O . ASP A 1 99 ? -3.509 7.927 11.529 1.00 94.88 99 ASP A O 1
ATOM 806 N N . TYR A 1 100 ? -5.433 8.711 12.323 1.00 94.25 100 TYR A N 1
ATOM 807 C CA . TYR A 1 100 ? -6.011 8.807 10.980 1.00 94.25 100 TYR A CA 1
ATOM 808 C C . TYR A 1 100 ? -5.201 9.692 10.011 1.00 94.25 100 TYR A C 1
ATOM 810 O O . TYR A 1 100 ? -5.167 9.435 8.801 1.00 94.25 100 TYR A O 1
ATOM 818 N N . LYS A 1 101 ? -4.560 10.762 10.496 1.00 94.19 101 LYS A N 1
ATOM 819 C CA . LYS A 1 101 ? -3.744 11.649 9.652 1.00 94.19 101 LYS A CA 1
ATOM 820 C C . LYS A 1 101 ? -2.454 10.950 9.241 1.00 94.19 101 LYS A C 1
ATOM 822 O O . LYS A 1 101 ? -2.104 11.018 8.061 1.00 94.19 101 LYS A O 1
ATOM 827 N N . GLU A 1 102 ? -1.794 10.277 10.170 1.00 94.56 102 GLU A N 1
ATOM 828 C CA . GLU A 1 102 ? -0.568 9.509 9.946 1.00 94.56 102 GLU A CA 1
ATOM 829 C C . GLU A 1 102 ? -0.829 8.350 8.982 1.00 94.56 102 GLU A C 1
ATOM 831 O O . GLU A 1 102 ? -0.154 8.227 7.953 1.00 94.56 102 GLU A O 1
ATOM 836 N N . PHE A 1 103 ? -1.907 7.593 9.202 1.00 92.69 103 PHE A N 1
ATOM 837 C CA . PHE A 1 103 ? -2.364 6.552 8.284 1.00 92.69 103 PHE A CA 1
ATOM 838 C C . PHE A 1 103 ? -2.657 7.101 6.879 1.00 92.69 103 PHE A C 1
ATOM 840 O O . PHE A 1 103 ? -2.262 6.520 5.861 1.00 92.69 103 PHE A O 1
ATOM 847 N N . LYS A 1 104 ? -3.319 8.259 6.780 1.00 91.81 104 LYS A N 1
ATOM 848 C CA . LYS A 1 104 ? -3.612 8.888 5.486 1.00 91.81 104 LYS A CA 1
ATOM 849 C C . LYS A 1 104 ? -2.346 9.358 4.768 1.00 91.81 104 LYS A C 1
ATOM 851 O O . LYS A 1 104 ? -2.263 9.227 3.543 1.00 91.81 104 LYS A O 1
ATOM 856 N N . MET A 1 105 ? -1.364 9.885 5.499 1.00 92.12 105 MET A N 1
ATOM 857 C CA . MET A 1 105 ? -0.053 10.237 4.946 1.00 92.12 105 MET A CA 1
ATOM 858 C C . MET A 1 105 ? 0.681 8.998 4.432 1.00 92.12 105 MET A C 1
ATOM 860 O O . MET A 1 105 ? 1.206 9.017 3.316 1.00 92.12 105 MET A O 1
ATOM 864 N N . PHE A 1 106 ? 0.641 7.904 5.189 1.00 90.06 106 PHE A N 1
ATOM 865 C CA . PHE A 1 106 ? 1.156 6.610 4.760 1.00 90.06 106 PHE A CA 1
ATOM 866 C C . PHE A 1 106 ? 0.499 6.133 3.448 1.00 90.06 106 PHE A C 1
ATOM 868 O O . PHE A 1 106 ? 1.199 5.767 2.495 1.00 90.06 106 PHE A O 1
ATOM 875 N N . ALA A 1 107 ? -0.833 6.198 3.345 1.00 89.56 107 ALA A N 1
ATOM 876 C CA . ALA A 1 107 ? -1.563 5.799 2.141 1.00 89.56 107 ALA A CA 1
ATOM 877 C C . ALA A 1 107 ? -1.180 6.651 0.914 1.00 89.56 107 ALA A C 1
ATOM 879 O O . ALA A 1 107 ? -0.974 6.115 -0.180 1.00 89.56 107 ALA A O 1
ATOM 880 N N . MET A 1 108 ? -1.019 7.968 1.095 1.00 89.81 108 MET A N 1
ATOM 881 C CA . MET A 1 108 ? -0.526 8.873 0.047 1.00 89.81 108 MET A CA 1
ATOM 882 C C . MET A 1 108 ? 0.885 8.490 -0.412 1.00 89.81 108 MET A C 1
ATOM 884 O O . MET A 1 108 ? 1.128 8.320 -1.609 1.00 89.81 108 MET A O 1
ATOM 888 N N . ALA A 1 109 ? 1.802 8.278 0.532 1.00 89.31 109 ALA A N 1
ATOM 889 C CA . 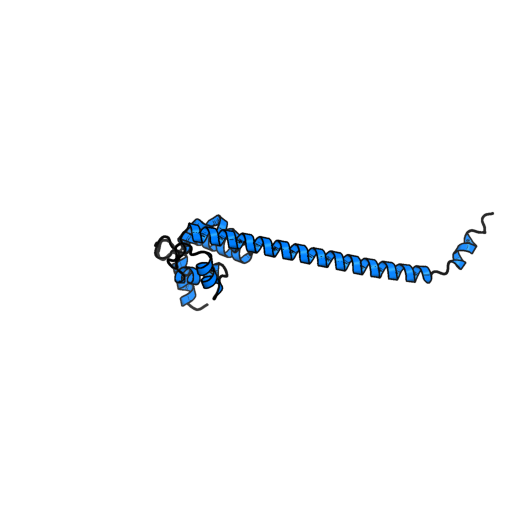ALA A 1 109 ? 3.186 7.936 0.227 1.00 89.31 109 ALA A CA 1
ATOM 890 C C . ALA A 1 109 ? 3.310 6.595 -0.520 1.00 89.31 109 ALA A C 1
ATOM 892 O O . ALA A 1 109 ? 4.134 6.455 -1.431 1.00 89.31 109 ALA A O 1
ATOM 893 N N . CYS A 1 110 ? 2.464 5.615 -0.184 1.00 85.62 110 CYS A N 1
ATOM 894 C CA . CYS A 1 110 ? 2.384 4.343 -0.901 1.00 85.62 110 CYS A CA 1
ATOM 895 C C . CYS A 1 110 ? 2.026 4.526 -2.382 1.00 85.62 110 CYS A C 1
ATOM 897 O O . CYS A 1 110 ? 2.633 3.883 -3.246 1.00 85.62 110 CYS A O 1
ATOM 899 N N . ILE A 1 111 ? 1.066 5.403 -2.683 1.00 87.00 111 ILE A N 1
ATOM 900 C CA . ILE A 1 111 ? 0.654 5.705 -4.059 1.00 87.00 111 ILE A CA 1
ATOM 901 C C . ILE A 1 111 ? 1.752 6.421 -4.825 1.00 87.00 111 ILE A C 1
ATOM 903 O O . ILE A 1 111 ? 2.065 6.021 -5.947 1.00 87.00 111 ILE A O 1
ATOM 907 N N . ASP A 1 112 ? 2.357 7.446 -4.234 1.00 88.31 112 ASP A N 1
ATOM 908 C CA . ASP A 1 112 ? 3.400 8.219 -4.907 1.00 88.31 112 ASP A CA 1
ATOM 909 C C . ASP A 1 112 ? 4.589 7.329 -5.271 1.00 88.31 112 ASP A C 1
ATOM 911 O O . ASP A 1 112 ? 5.061 7.329 -6.414 1.00 88.31 112 ASP A O 1
ATOM 915 N N . ARG A 1 113 ? 4.997 6.457 -4.342 1.00 86.69 113 ARG A N 1
ATOM 916 C CA . ARG A 1 113 ? 6.050 5.469 -4.587 1.00 86.69 113 ARG A CA 1
ATOM 917 C C . ARG A 1 113 ? 5.683 4.500 -5.711 1.00 86.69 113 ARG A C 1
ATOM 919 O O . ARG A 1 113 ? 6.534 4.181 -6.545 1.00 86.69 113 ARG A O 1
ATOM 926 N N . GLN A 1 114 ? 4.440 4.023 -5.743 1.00 85.88 114 GLN A N 1
ATOM 927 C CA . GLN A 1 114 ? 3.954 3.116 -6.784 1.00 85.88 114 GLN A CA 1
ATOM 928 C C . GLN A 1 114 ? 3.962 3.799 -8.161 1.00 85.88 114 GLN A C 1
ATOM 930 O O . GLN A 1 114 ? 4.527 3.260 -9.116 1.00 85.88 114 GLN A O 1
ATOM 935 N N . ASN A 1 115 ? 3.444 5.025 -8.242 1.00 88.06 115 ASN A N 1
ATOM 936 C CA . ASN A 1 115 ? 3.423 5.834 -9.460 1.00 88.06 115 ASN A CA 1
ATOM 937 C C . ASN A 1 115 ? 4.833 6.072 -10.018 1.00 88.06 115 ASN A C 1
ATOM 939 O O . ASN A 1 115 ? 5.059 5.966 -11.230 1.00 88.06 115 ASN A O 1
ATOM 943 N N . ASP A 1 116 ? 5.798 6.353 -9.144 1.00 89.81 116 ASP A N 1
ATOM 944 C CA . ASP A 1 116 ? 7.198 6.534 -9.518 1.00 89.81 116 ASP A CA 1
ATOM 945 C C . ASP A 1 116 ? 7.842 5.248 -10.035 1.00 89.81 116 ASP A C 1
ATOM 947 O O . ASP A 1 116 ? 8.554 5.264 -11.048 1.00 89.81 116 ASP A O 1
ATOM 951 N N . ILE A 1 117 ? 7.581 4.116 -9.378 1.00 88.31 117 ILE A N 1
ATOM 952 C CA . ILE A 1 117 ? 8.041 2.802 -9.837 1.00 88.31 117 ILE A CA 1
ATOM 953 C C . ILE A 1 117 ? 7.484 2.509 -11.234 1.00 88.31 117 ILE A C 1
ATOM 955 O O . ILE A 1 117 ? 8.233 2.080 -12.119 1.00 88.31 117 ILE A O 1
ATOM 959 N N . ASP A 1 118 ? 6.201 2.770 -11.463 1.00 88.56 118 ASP A N 1
ATOM 960 C CA . ASP A 1 118 ? 5.544 2.467 -12.732 1.00 88.56 118 ASP A CA 1
ATOM 961 C C . ASP A 1 118 ? 5.967 3.422 -13.851 1.00 88.56 118 ASP A C 1
ATOM 963 O O . ASP A 1 118 ? 6.161 2.993 -14.994 1.00 88.56 118 ASP A O 1
ATOM 967 N N . ARG A 1 119 ? 6.232 4.695 -13.535 1.00 92.81 119 ARG A N 1
ATOM 968 C CA . ARG A 1 119 ? 6.895 5.632 -14.455 1.00 92.81 119 ARG A CA 1
ATOM 969 C C . ARG A 1 119 ? 8.268 5.102 -14.876 1.00 92.81 119 ARG A C 1
ATOM 971 O O . ARG A 1 119 ? 8.515 4.923 -16.066 1.00 92.81 119 ARG A O 1
ATOM 978 N N . ARG A 1 120 ? 9.127 4.741 -13.916 1.00 93.88 120 ARG A N 1
ATOM 979 C CA . ARG A 1 120 ? 10.481 4.221 -14.194 1.00 93.88 120 ARG A CA 1
ATOM 980 C C . ARG A 1 120 ? 10.456 2.926 -15.011 1.00 93.88 120 ARG A C 1
ATOM 982 O O . ARG A 1 120 ? 11.294 2.741 -15.897 1.00 93.88 120 ARG A O 1
ATOM 989 N N . LYS A 1 121 ? 9.508 2.021 -14.739 1.00 92.94 121 LYS A N 1
ATOM 990 C CA . LYS A 1 121 ? 9.317 0.786 -15.521 1.00 92.94 121 LYS A CA 1
ATOM 991 C C . LYS A 1 121 ? 8.928 1.089 -16.966 1.00 92.94 121 LYS A C 1
ATOM 993 O O . LYS A 1 121 ? 9.526 0.502 -17.871 1.00 92.94 121 LYS A O 1
ATOM 998 N N . ARG A 1 122 ? 7.976 2.004 -17.185 1.00 93.31 122 ARG A N 1
ATOM 999 C CA . ARG A 1 122 ? 7.561 2.437 -18.530 1.00 93.31 122 ARG A CA 1
ATOM 1000 C C . ARG A 1 122 ? 8.729 3.042 -19.303 1.00 93.31 122 ARG A C 1
ATO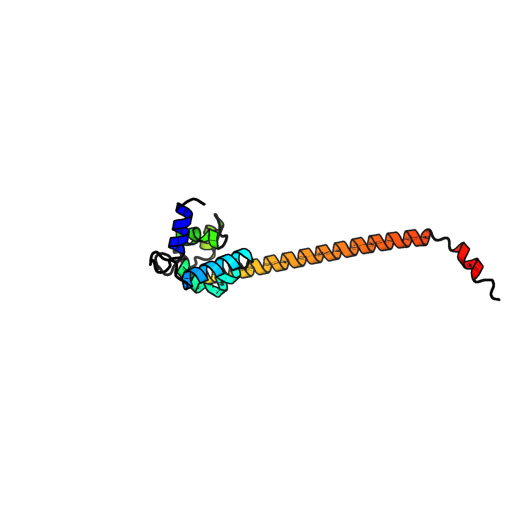M 1002 O O . ARG A 1 122 ? 9.019 2.574 -20.402 1.00 93.31 122 ARG A O 1
ATOM 1009 N N . ASP A 1 123 ? 9.474 3.956 -18.686 1.00 94.88 123 ASP A N 1
ATOM 1010 C CA . ASP A 1 123 ? 10.642 4.589 -19.310 1.00 94.88 123 ASP A CA 1
ATOM 1011 C C . ASP A 1 123 ? 11.711 3.555 -19.698 1.00 94.88 123 ASP A C 1
ATOM 1013 O O . ASP A 1 123 ? 12.289 3.596 -20.788 1.00 94.88 123 ASP A O 1
ATOM 1017 N N . LYS A 1 124 ? 11.976 2.578 -18.821 1.00 95.50 124 LYS A N 1
ATOM 1018 C CA . LYS A 1 124 ? 12.944 1.502 -19.084 1.00 95.50 124 LYS A CA 1
ATOM 1019 C C . LYS A 1 124 ? 12.486 0.578 -20.214 1.00 95.50 124 LYS A C 1
ATOM 1021 O O . LYS A 1 124 ? 13.314 0.159 -21.034 1.00 95.50 124 LYS A O 1
ATOM 1026 N N . LEU A 1 125 ? 11.194 0.254 -20.265 1.00 94.69 125 LEU A N 1
ATOM 1027 C CA . LEU A 1 125 ? 10.608 -0.567 -21.322 1.00 94.69 125 LEU A CA 1
ATOM 1028 C C . LEU A 1 125 ? 10.693 0.147 -22.674 1.00 94.69 125 LEU A C 1
ATOM 1030 O O . LEU A 1 125 ? 11.136 -0.454 -23.653 1.00 94.69 125 LEU A O 1
ATOM 1034 N N . GLU A 1 126 ? 10.355 1.435 -22.716 1.00 95.25 126 GLU A N 1
ATOM 1035 C CA . GLU A 1 126 ? 10.408 2.239 -23.935 1.00 95.25 126 GLU A CA 1
ATOM 1036 C C . GLU A 1 126 ? 11.841 2.376 -24.464 1.00 95.25 126 GLU A C 1
ATOM 1038 O O . GLU A 1 126 ? 12.095 2.115 -25.643 1.00 95.25 126 GLU A O 1
ATOM 1043 N N . ARG A 1 127 ? 12.809 2.678 -23.587 1.00 95.00 127 ARG A N 1
ATOM 1044 C CA . ARG A 1 127 ? 14.237 2.709 -23.953 1.00 95.00 127 ARG A CA 1
ATOM 1045 C C . ARG A 1 127 ? 14.701 1.370 -24.524 1.00 95.00 127 ARG A C 1
ATOM 1047 O O . ARG A 1 127 ? 15.403 1.337 -25.534 1.00 95.00 127 ARG A O 1
ATOM 1054 N N . SER A 1 128 ? 14.280 0.262 -23.913 1.00 95.06 128 SER A N 1
ATOM 1055 C CA . SER A 1 128 ? 14.613 -1.086 -24.390 1.00 95.06 128 SER A CA 1
ATOM 1056 C C . SER A 1 128 ? 13.983 -1.390 -25.754 1.00 95.06 128 SER A C 1
ATOM 1058 O O . SER A 1 128 ? 14.618 -2.042 -26.584 1.00 95.06 128 SER A O 1
ATOM 1060 N N . ARG A 1 129 ? 12.757 -0.909 -26.009 1.00 95.81 129 ARG A N 1
ATOM 1061 C CA . ARG A 1 129 ? 12.061 -1.068 -27.295 1.00 95.81 129 ARG A CA 1
ATOM 1062 C C . ARG A 1 129 ? 12.772 -0.305 -28.411 1.00 95.81 129 ARG A C 1
ATOM 1064 O O . ARG A 1 129 ? 13.147 -0.926 -29.403 1.00 95.81 129 ARG A O 1
ATOM 1071 N N . ARG A 1 130 ? 13.077 0.980 -28.191 1.00 94.38 130 ARG A N 1
ATOM 1072 C CA . ARG A 1 130 ? 13.819 1.827 -29.145 1.00 94.38 130 ARG A CA 1
ATOM 1073 C C . ARG A 1 130 ? 15.172 1.211 -29.519 1.00 94.38 130 ARG A C 1
ATOM 1075 O O . ARG A 1 130 ? 15.495 1.079 -30.694 1.00 94.38 130 ARG A O 1
ATOM 1082 N N . GLN A 1 131 ? 15.928 0.708 -28.539 1.00 94.94 131 GLN A N 1
ATOM 1083 C CA . GLN A 1 131 ? 17.210 0.039 -28.807 1.00 94.94 131 GLN A CA 1
ATOM 1084 C C . GLN A 1 131 ? 17.070 -1.250 -29.636 1.00 94.94 131 GLN A C 1
ATOM 1086 O O . GLN A 1 131 ? 17.972 -1.590 -30.406 1.00 94.94 131 GLN A O 1
ATOM 1091 N N . ARG A 1 132 ? 15.979 -2.011 -29.470 1.00 94.12 132 ARG A N 1
ATOM 1092 C CA . ARG A 1 132 ? 15.716 -3.217 -30.275 1.00 94.12 132 ARG A CA 1
ATOM 1093 C C . ARG A 1 132 ? 15.371 -2.851 -31.716 1.00 94.12 132 ARG A C 1
ATOM 1095 O O . ARG A 1 132 ? 15.935 -3.461 -32.623 1.00 94.12 132 ARG A O 1
ATOM 1102 N N . GLU A 1 133 ? 14.520 -1.846 -31.904 1.00 94.31 133 GLU A N 1
ATOM 1103 C CA . GLU A 1 133 ? 14.140 -1.307 -33.215 1.00 94.31 133 GLU A CA 1
ATOM 1104 C C . GLU A 1 133 ? 15.374 -0.771 -33.963 1.00 94.31 133 GLU A C 1
ATOM 1106 O O . GLU A 1 133 ? 15.632 -1.169 -35.098 1.00 94.31 133 GLU A O 1
ATOM 1111 N N . GLU A 1 134 ? 16.231 0.014 -33.303 1.00 94.44 134 GLU A N 1
ATOM 1112 C CA . GLU A 1 134 ? 17.484 0.512 -33.889 1.00 94.44 134 GLU A CA 1
ATOM 1113 C C . GLU A 1 134 ? 18.446 -0.618 -34.281 1.00 94.44 134 GLU A C 1
ATOM 1115 O O . GLU A 1 134 ? 19.057 -0.591 -35.355 1.00 94.44 134 GLU A O 1
ATOM 1120 N N . LYS A 1 135 ? 18.602 -1.636 -33.424 1.00 94.19 135 LYS A N 1
ATOM 1121 C CA . LYS A 1 135 ? 19.452 -2.799 -33.723 1.00 94.19 135 LYS A CA 1
ATOM 1122 C C . LYS A 1 135 ? 18.908 -3.602 -34.903 1.00 94.19 135 LYS A C 1
ATOM 1124 O O . LYS A 1 135 ? 19.706 -4.069 -35.717 1.00 94.19 135 LYS A O 1
ATOM 1129 N N . GLN A 1 136 ? 17.590 -3.770 -35.005 1.00 92.31 136 GLN A N 1
ATOM 1130 C CA . GLN A 1 136 ? 16.950 -4.426 -36.149 1.00 92.31 136 GLN A CA 1
ATOM 1131 C C . GLN A 1 136 ? 17.135 -3.607 -37.428 1.00 92.31 136 GLN A C 1
ATOM 1133 O O . GLN A 1 136 ? 17.624 -4.153 -38.415 1.00 92.31 136 GLN A O 1
ATOM 1138 N N . GLY A 1 137 ? 16.884 -2.296 -37.385 1.00 91.69 137 GLY A N 1
ATOM 1139 C CA . GLY A 1 137 ? 17.106 -1.398 -38.520 1.00 91.69 137 GLY A CA 1
ATOM 1140 C C . GLY A 1 137 ? 18.553 -1.430 -39.017 1.00 91.69 137 GLY A C 1
ATOM 1141 O O . GLY A 1 137 ? 18.803 -1.607 -40.208 1.00 91.69 137 GLY A O 1
ATOM 1142 N N . ARG A 1 138 ? 19.542 -1.376 -38.111 1.00 92.25 138 ARG A N 1
ATOM 1143 C CA . ARG A 1 138 ? 20.966 -1.504 -38.483 1.00 92.25 138 ARG A CA 1
ATOM 1144 C C . ARG A 1 138 ? 21.297 -2.858 -39.114 1.00 92.25 138 ARG A C 1
ATOM 1146 O O . ARG A 1 138 ? 22.125 -2.907 -40.024 1.00 92.25 138 ARG A O 1
ATOM 1153 N N . LYS A 1 139 ? 20.706 -3.957 -38.629 1.00 92.12 139 LYS A N 1
ATOM 1154 C CA . LYS A 1 139 ? 20.893 -5.295 -39.218 1.00 92.12 139 LYS A CA 1
ATOM 1155 C C . LYS A 1 139 ? 20.296 -5.368 -40.624 1.00 92.12 139 LYS A C 1
ATOM 1157 O O . LYS A 1 139 ? 20.957 -5.889 -41.518 1.00 92.12 139 LYS A O 1
ATOM 1162 N N . GLU A 1 140 ? 19.113 -4.798 -40.825 1.00 91.06 140 GLU A N 1
ATOM 1163 C CA . GLU A 1 140 ? 18.433 -4.804 -42.120 1.00 91.06 140 GLU A CA 1
ATOM 1164 C C . GLU A 1 140 ? 19.169 -3.953 -43.160 1.00 91.06 140 GLU A C 1
ATOM 1166 O O . GLU A 1 140 ? 19.452 -4.426 -44.256 1.00 91.06 140 GLU A O 1
ATOM 1171 N N . VAL A 1 141 ? 19.626 -2.750 -42.794 1.00 91.12 141 VAL A N 1
ATOM 1172 C CA . VAL A 1 141 ? 20.451 -1.916 -43.687 1.00 91.12 141 VAL A CA 1
ATOM 1173 C C . VAL A 1 141 ? 21.734 -2.644 -44.101 1.00 91.12 141 VAL A C 1
ATOM 1175 O O . VAL A 1 141 ? 22.115 -2.615 -45.271 1.00 91.12 141 VAL A O 1
ATOM 1178 N N . LYS A 1 142 ? 22.404 -3.336 -43.165 1.00 91.38 142 LYS A N 1
ATOM 1179 C CA . LYS A 1 142 ? 23.584 -4.159 -43.487 1.00 91.38 142 LYS A CA 1
ATOM 1180 C C . LYS A 1 142 ? 23.242 -5.297 -44.455 1.00 91.38 142 LYS A C 1
ATOM 1182 O O . LYS A 1 142 ? 24.038 -5.585 -45.347 1.00 91.38 142 LYS A O 1
ATOM 1187 N N . ARG A 1 143 ? 22.073 -5.927 -44.302 1.00 90.50 143 ARG A N 1
ATOM 1188 C CA . ARG A 1 143 ? 21.586 -6.988 -45.194 1.00 90.50 143 ARG A CA 1
ATOM 1189 C C . ARG A 1 143 ? 21.313 -6.459 -46.604 1.00 90.50 143 ARG A C 1
ATOM 1191 O O . ARG A 1 143 ? 21.815 -7.042 -47.561 1.00 90.50 143 ARG A O 1
ATOM 1198 N N . LEU A 1 144 ? 20.599 -5.340 -46.727 1.00 86.88 144 LEU A N 1
ATOM 1199 C CA . LEU A 1 144 ? 20.282 -4.705 -48.011 1.00 86.88 144 LEU A CA 1
ATOM 1200 C C . LEU A 1 144 ? 21.543 -4.266 -48.764 1.00 86.88 144 LEU A C 1
ATOM 1202 O O . LEU A 1 144 ? 21.676 -4.568 -49.946 1.00 86.88 144 LEU A O 1
ATOM 1206 N N . LYS A 1 145 ? 22.516 -3.654 -48.074 1.00 88.69 145 LYS A N 1
ATOM 1207 C CA . LYS A 1 145 ? 23.812 -3.294 -48.680 1.00 88.69 145 LYS A CA 1
ATOM 1208 C C . LYS A 1 145 ? 24.563 -4.509 -49.232 1.00 88.69 145 LYS A C 1
ATOM 1210 O O . LYS A 1 145 ? 25.173 -4.419 -50.292 1.00 88.69 145 LYS A O 1
ATOM 1215 N N . LYS A 1 146 ? 24.502 -5.654 -48.542 1.00 84.62 146 LYS A N 1
ATOM 1216 C CA . LYS A 1 146 ? 25.121 -6.901 -49.015 1.00 84.62 146 LYS A CA 1
ATOM 1217 C C . LYS A 1 146 ? 24.432 -7.443 -50.273 1.00 84.62 146 LYS A C 1
ATOM 1219 O O . LYS A 1 146 ? 25.115 -7.936 -51.166 1.00 84.62 146 LYS A O 1
ATOM 1224 N N . ILE A 1 147 ? 23.103 -7.346 -50.344 1.00 80.94 147 ILE A N 1
ATOM 1225 C CA . ILE A 1 147 ? 22.319 -7.737 -51.527 1.00 80.94 147 ILE A CA 1
ATOM 1226 C C . ILE A 1 147 ? 22.664 -6.833 -52.716 1.00 80.94 147 ILE A C 1
ATOM 1228 O O . ILE A 1 147 ? 22.917 -7.344 -53.801 1.00 80.94 147 ILE A O 1
ATOM 1232 N N . ASP A 1 148 ? 22.729 -5.517 -52.507 1.00 78.62 148 ASP A N 1
ATOM 1233 C CA . ASP A 1 148 ? 23.070 -4.548 -53.554 1.00 78.62 148 ASP A CA 1
ATOM 1234 C C . ASP A 1 148 ? 24.502 -4.734 -54.083 1.00 78.62 148 ASP A C 1
ATOM 1236 O O . ASP A 1 148 ? 24.701 -4.831 -55.287 1.00 78.62 148 ASP A O 1
ATOM 1240 N N . SER A 1 149 ? 25.490 -4.945 -53.204 1.00 72.69 149 SER A N 1
ATOM 1241 C CA . SER A 1 149 ? 26.864 -5.285 -53.629 1.00 72.69 149 SER A CA 1
ATOM 1242 C C . SER A 1 149 ? 26.975 -6.624 -54.371 1.00 72.69 149 SER A C 1
ATOM 1244 O O . SER A 1 149 ? 27.962 -6.859 -55.059 1.00 72.69 149 SER A O 1
ATOM 1246 N N . SER A 1 150 ? 25.985 -7.511 -54.226 1.00 63.66 150 SER A N 1
ATOM 1247 C CA . SER A 1 150 ? 25.929 -8.798 -54.932 1.00 63.66 150 SER A CA 1
ATOM 1248 C C . SER A 1 150 ? 25.121 -8.718 -56.235 1.00 63.66 150 SER A C 1
ATOM 1250 O O . SER A 1 150 ? 25.136 -9.663 -57.024 1.00 63.66 150 SER A O 1
ATOM 1252 N N . ARG A 1 151 ? 24.408 -7.609 -56.484 1.00 59.97 151 ARG A N 1
ATOM 1253 C CA . ARG A 1 151 ? 23.734 -7.350 -57.758 1.00 59.97 151 ARG A CA 1
ATOM 1254 C C . ARG A 1 151 ? 24.763 -6.839 -58.762 1.00 59.97 151 ARG A C 1
ATOM 1256 O O . ARG A 1 151 ? 25.238 -5.712 -58.687 1.00 59.97 151 ARG A O 1
ATOM 1263 N N . ASN A 1 152 ? 25.101 -7.694 -59.721 1.00 55.94 152 ASN A N 1
ATOM 1264 C CA . ASN A 1 152 ? 25.930 -7.326 -60.859 1.00 55.94 152 ASN A CA 1
ATOM 1265 C C . ASN A 1 152 ? 25.127 -6.419 -61.811 1.00 55.94 152 ASN A C 1
ATOM 1267 O O . ASN A 1 152 ? 24.311 -6.895 -62.601 1.00 55.94 152 ASN A O 1
ATOM 1271 N N . TRP A 1 153 ? 25.358 -5.109 -61.735 1.00 57.66 153 TRP A N 1
ATOM 1272 C CA . TRP A 1 153 ? 24.714 -4.104 -62.590 1.00 57.66 153 TRP A CA 1
ATOM 1273 C C . TRP A 1 153 ? 25.141 -4.168 -64.070 1.00 57.66 153 TRP A C 1
ATOM 1275 O O . TRP A 1 153 ? 24.579 -3.446 -64.894 1.00 57.66 153 TRP A O 1
ATOM 1285 N N . ASN A 1 154 ? 26.065 -5.063 -64.441 1.00 53.06 154 ASN A N 1
ATOM 1286 C CA . ASN A 1 154 ? 26.497 -5.219 -65.832 1.00 53.06 154 ASN A CA 1
ATOM 1287 C C . ASN A 1 154 ? 25.437 -5.860 -66.746 1.00 53.06 154 ASN A C 1
ATOM 1289 O O . ASN A 1 154 ? 25.530 -5.684 -67.948 1.00 53.06 154 ASN A O 1
ATOM 1293 N N . SER A 1 155 ? 24.401 -6.528 -66.218 1.00 52.66 155 SER A N 1
ATOM 1294 C CA . SER A 1 155 ? 23.341 -7.139 -67.050 1.00 52.66 155 SER A CA 1
ATOM 1295 C C . SER A 1 155 ? 22.162 -6.204 -67.374 1.00 52.66 155 SER A C 1
ATOM 1297 O O . SER A 1 155 ? 21.341 -6.547 -68.221 1.00 52.66 155 SER A O 1
ATOM 1299 N N . LEU A 1 156 ? 22.034 -5.049 -66.705 1.00 48.34 156 LEU A N 1
ATOM 1300 C CA . LEU A 1 156 ? 20.937 -4.089 -66.936 1.00 48.34 156 LEU A CA 1
ATOM 1301 C C . LEU A 1 156 ? 21.343 -2.905 -67.824 1.00 48.34 156 LEU A C 1
ATOM 1303 O O . LEU A 1 156 ? 20.468 -2.219 -68.345 1.00 48.34 156 LEU A O 1
ATOM 1307 N N . ARG A 1 157 ? 22.648 -2.682 -68.034 1.00 49.31 157 ARG A N 1
ATOM 1308 C CA . ARG A 1 157 ? 23.138 -1.680 -68.996 1.00 49.31 157 ARG A CA 1
ATOM 1309 C C . ARG A 1 157 ? 22.946 -2.111 -70.454 1.00 49.31 157 ARG A C 1
ATOM 1311 O O . ARG A 1 157 ? 22.787 -1.241 -71.303 1.00 49.31 157 ARG A O 1
ATOM 1318 N N . ASP A 1 158 ? 22.857 -3.413 -70.724 1.00 47.81 158 ASP A N 1
ATOM 1319 C CA . ASP A 1 158 ? 22.676 -3.935 -72.086 1.00 47.81 158 ASP A CA 1
ATOM 1320 C C . ASP A 1 158 ? 21.239 -3.788 -72.620 1.00 47.81 158 ASP A C 1
ATOM 1322 O O . ASP A 1 158 ? 21.028 -3.812 -73.829 1.00 47.81 158 ASP A O 1
ATOM 1326 N N . VAL A 1 159 ? 20.236 -3.574 -71.757 1.00 50.72 159 VAL A N 1
ATOM 1327 C CA . VAL A 1 159 ? 18.829 -3.436 -72.194 1.00 50.72 159 VAL A CA 1
ATOM 1328 C C . VAL A 1 159 ? 18.459 -1.980 -72.518 1.00 50.72 159 VAL A C 1
ATOM 1330 O O . VAL A 1 159 ? 17.575 -1.739 -73.335 1.00 50.72 159 VAL A O 1
ATOM 1333 N N . THR A 1 160 ? 19.153 -0.988 -71.950 1.00 48.38 160 THR A N 1
ATOM 1334 C CA . THR A 1 160 ? 18.866 0.441 -72.193 1.00 48.38 160 THR A CA 1
ATOM 1335 C C . THR A 1 160 ? 19.637 1.062 -73.363 1.00 48.38 160 THR A C 1
ATOM 1337 O O . THR A 1 160 ? 19.328 2.186 -73.741 1.00 48.38 160 THR A O 1
ATOM 1340 N N . CYS A 1 161 ? 20.605 0.357 -73.962 1.00 45.47 161 CYS A N 1
ATOM 1341 C CA . CYS A 1 161 ? 21.352 0.844 -75.134 1.00 45.47 161 CYS A CA 1
ATOM 1342 C C . CYS A 1 161 ? 20.745 0.452 -76.500 1.00 45.47 161 CYS A C 1
ATOM 1344 O O . CYS A 1 161 ? 21.308 0.832 -77.517 1.00 45.47 161 CYS A O 1
ATOM 1346 N N . ASN A 1 162 ? 19.602 -0.248 -76.552 1.00 45.91 162 ASN A N 1
ATOM 1347 C CA . ASN A 1 162 ? 18.953 -0.672 -77.810 1.00 45.91 162 ASN A CA 1
ATOM 1348 C C . ASN A 1 162 ? 17.726 0.179 -78.226 1.00 45.91 162 ASN A C 1
ATOM 1350 O O . ASN A 1 162 ? 16.878 -0.300 -78.975 1.00 45.91 162 ASN A O 1
ATOM 1354 N N . ILE A 1 163 ? 17.599 1.428 -77.751 1.00 48.81 163 ILE A N 1
ATOM 1355 C CA . ILE A 1 163 ? 16.532 2.366 -78.183 1.00 48.81 163 ILE A CA 1
ATOM 1356 C C . ILE A 1 163 ? 17.120 3.718 -78.644 1.00 48.81 163 ILE A C 1
ATOM 1358 O O . ILE A 1 163 ? 16.586 4.781 -78.335 1.00 48.81 163 ILE A O 1
ATOM 1362 N N . LEU A 1 164 ? 18.227 3.690 -79.388 1.00 38.31 164 LEU A N 1
ATOM 1363 C CA . LEU A 1 164 ? 18.645 4.797 -80.256 1.00 38.31 164 LEU A CA 1
ATOM 1364 C C . LEU A 1 164 ? 19.020 4.255 -81.633 1.00 38.31 164 LEU A C 1
ATOM 1366 O O . LEU A 1 164 ? 19.744 3.236 -81.670 1.00 38.31 164 LEU A O 1
#

Organism: Stichopus japonicus (NCBI:txid307972)

pLDDT: mean 82.86, std 12.59, range [38.31, 95.81]

Foldseek 3Di:
DDPVLVVLVQLLLPLVNPSDRDPVSVVVVVVLVVCVVVVNNLVVCLVCVVVVQSSLCNVPPQWHALVSCASCCVSSVRDDCSSVVLLVVQVPVPPRTGHSVSSNVSSVVVVVVVVVVVVVVVVVVVVVVVVVVVVVVVVVVVVVVVVVVVDDCPVVVVVVVPPD